Protein AF-A0A8T3WAI0-F1 (afdb_monomer_lite)

Sequence (116 aa):
MENISNSPNTEDYMLEKKFEIMLDMNNKKIANEISKLSSMISKLNDEIASIKKELGKGIAAKAPVAEEPLEYGAREIPSNSVRPKPNDDLKPRYGDYSPEDVPIGKIFYFGNKKPR

Radius of gyration: 35.14 Å; chains: 1; bounding box: 63×49×101 Å

Secondary structure (DSSP, 8-state):
---------HHHHHHHHHHHHHHHHHHHHHHHHHHHHHHHHHHHHHHHHHHHHHHHHHHTT-PPPP---------PPPP----PPP----S---S---GGGS-GGGGGGS------

Structure (mmCIF, N/CA/C/O backbone):
data_AF-A0A8T3WAI0-F1
#
_entry.id   AF-A0A8T3WAI0-F1
#
loop_
_atom_site.group_PDB
_atom_site.id
_atom_site.type_symbol
_atom_site.label_atom_id
_atom_site.label_alt_id
_atom_site.label_comp_id
_atom_site.label_asym_id
_atom_site.label_entity_id
_atom_site.label_seq_id
_atom_site.pdbx_PDB_ins_code
_atom_site.Cartn_x
_atom_site.Cartn_y
_atom_site.Cartn_z
_atom_site.occupancy
_atom_site.B_iso_or_equiv
_atom_site.auth_seq_id
_atom_site.auth_comp_id
_atom_site.auth_asym_id
_atom_site.auth_atom_id
_atom_site.pdbx_PDB_model_num
ATOM 1 N N . MET A 1 1 ? 26.855 6.299 -53.068 1.00 46.31 1 MET A N 1
ATOM 2 C CA . MET A 1 1 ? 25.787 5.902 -52.130 1.00 46.31 1 MET A CA 1
ATOM 3 C C . MET A 1 1 ? 26.443 5.027 -51.082 1.00 46.31 1 MET A C 1
ATOM 5 O O . MET A 1 1 ? 26.708 3.866 -51.358 1.00 46.31 1 MET A O 1
ATOM 9 N N . GLU A 1 2 ? 26.837 5.612 -49.954 1.00 48.88 2 GLU A N 1
ATOM 10 C CA . GLU A 1 2 ? 27.428 4.863 -48.843 1.00 48.88 2 GLU A CA 1
ATOM 11 C C . GLU A 1 2 ? 26.296 4.274 -48.000 1.00 48.88 2 GLU A C 1
ATOM 13 O O . GLU A 1 2 ? 25.450 5.000 -47.481 1.00 48.88 2 GLU A O 1
ATOM 18 N N . ASN A 1 3 ? 26.251 2.945 -47.919 1.00 53.75 3 ASN A N 1
ATOM 19 C CA . ASN A 1 3 ? 25.367 2.230 -47.010 1.00 53.75 3 ASN A CA 1
ATOM 20 C C . ASN A 1 3 ? 25.963 2.317 -45.604 1.00 53.75 3 ASN A C 1
ATOM 22 O O . ASN A 1 3 ? 26.911 1.602 -45.283 1.00 53.75 3 ASN A O 1
ATOM 26 N N . ILE A 1 4 ? 25.404 3.193 -44.771 1.00 53.97 4 ILE A N 1
ATOM 27 C CA . ILE A 1 4 ? 25.693 3.229 -43.339 1.00 53.97 4 ILE A CA 1
ATOM 28 C C . ILE A 1 4 ? 25.032 1.993 -42.725 1.00 53.97 4 ILE A C 1
ATOM 30 O O . ILE A 1 4 ? 23.810 1.932 -42.574 1.00 53.97 4 ILE A O 1
ATOM 34 N N . SER A 1 5 ? 25.834 0.982 -42.398 1.00 56.59 5 SER A N 1
ATOM 35 C CA . SER A 1 5 ? 25.387 -0.144 -41.587 1.00 56.59 5 SER A CA 1
ATOM 36 C C . SER A 1 5 ? 25.141 0.349 -40.159 1.00 56.59 5 SER A C 1
ATOM 38 O O . SER A 1 5 ? 26.048 0.350 -39.327 1.00 56.59 5 SER A O 1
ATOM 40 N N . ASN A 1 6 ? 23.912 0.774 -39.868 1.00 60.91 6 ASN A N 1
ATOM 41 C CA . ASN A 1 6 ? 23.429 0.958 -38.501 1.00 60.91 6 ASN A CA 1
ATOM 42 C C . ASN A 1 6 ? 23.267 -0.421 -37.852 1.00 60.91 6 ASN A C 1
ATOM 44 O O . ASN A 1 6 ? 22.162 -0.946 -37.732 1.00 60.91 6 ASN A O 1
ATOM 48 N N . SER A 1 7 ? 24.384 -1.041 -37.477 1.00 63.09 7 SER A N 1
ATOM 49 C CA . SER A 1 7 ? 24.345 -2.144 -36.528 1.00 63.09 7 SER A CA 1
ATOM 50 C C . SER A 1 7 ? 24.124 -1.524 -35.146 1.00 63.09 7 SER A C 1
ATOM 52 O O . SER A 1 7 ? 24.899 -0.639 -34.777 1.00 63.09 7 SER A O 1
ATOM 54 N N . PRO A 1 8 ? 23.082 -1.914 -34.390 1.00 65.25 8 PRO A N 1
ATOM 55 C CA . PRO A 1 8 ? 22.884 -1.394 -33.046 1.00 65.25 8 PRO A CA 1
ATOM 56 C C . PRO A 1 8 ? 24.120 -1.732 -32.216 1.00 65.25 8 PRO A C 1
ATOM 58 O O . PRO A 1 8 ? 24.576 -2.878 -32.196 1.00 65.25 8 PRO A O 1
ATOM 61 N N . ASN A 1 9 ? 24.695 -0.712 -31.591 1.00 78.75 9 ASN A N 1
ATOM 62 C CA . ASN A 1 9 ? 25.876 -0.849 -30.759 1.00 78.75 9 ASN A CA 1
ATOM 63 C C . ASN A 1 9 ? 25.519 -1.774 -29.581 1.00 78.75 9 ASN A C 1
ATOM 65 O O . ASN A 1 9 ? 24.632 -1.466 -28.785 1.00 78.75 9 ASN A O 1
ATOM 69 N N . THR A 1 10 ? 26.145 -2.951 -29.505 1.00 79.69 10 THR A N 1
ATOM 70 C CA . THR A 1 10 ? 25.7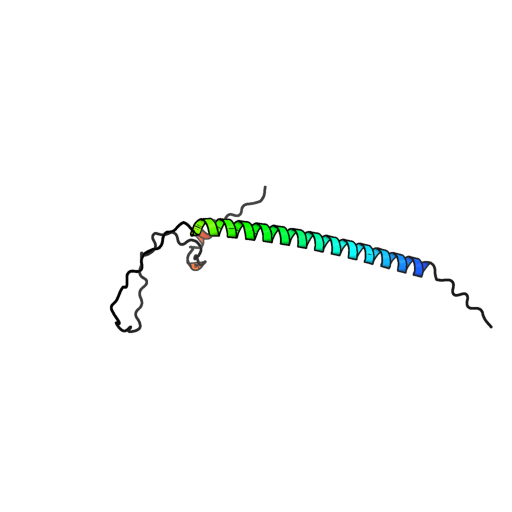98 -4.009 -28.536 1.00 79.69 10 THR A CA 1
ATOM 71 C C . THR A 1 10 ? 25.860 -3.516 -27.087 1.00 79.69 10 THR A C 1
ATOM 73 O O . THR A 1 10 ? 25.103 -3.980 -26.233 1.00 79.69 10 THR A O 1
ATOM 76 N N . GLU A 1 11 ? 26.742 -2.556 -26.806 1.00 83.44 11 GLU A N 1
ATOM 77 C CA . GLU A 1 11 ? 26.873 -1.923 -25.493 1.00 83.44 11 GLU A CA 1
ATOM 78 C C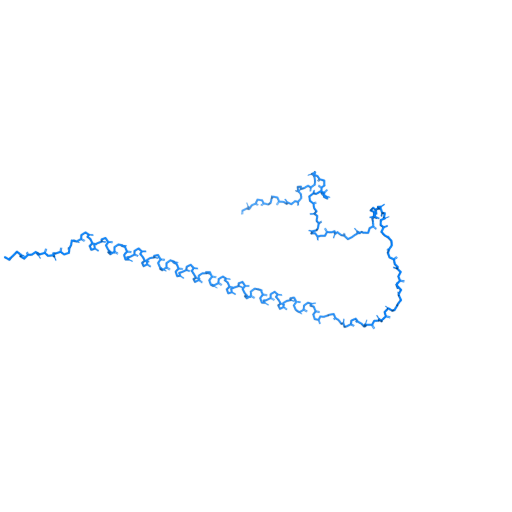 . GLU A 1 11 ? 25.642 -1.087 -25.120 1.00 83.44 11 GLU A C 1
ATOM 80 O O . GLU A 1 11 ? 25.156 -1.202 -23.992 1.00 83.44 11 GLU A O 1
ATOM 85 N N . ASP A 1 12 ? 25.087 -0.333 -26.072 1.00 88.81 12 ASP A N 1
ATOM 86 C CA . ASP A 1 12 ? 23.895 0.495 -25.860 1.00 88.81 12 ASP A CA 1
ATOM 87 C C . ASP A 1 12 ? 22.665 -0.379 -25.586 1.00 88.81 12 ASP A C 1
ATOM 89 O O . ASP A 1 12 ? 21.908 -0.113 -24.653 1.00 88.81 12 ASP A O 1
ATOM 93 N N . TYR A 1 13 ? 22.526 -1.497 -26.307 1.00 91.19 13 TYR A N 1
ATOM 94 C CA . TYR A 1 13 ? 21.462 -2.478 -26.059 1.00 91.19 13 TYR A CA 1
ATOM 95 C C . TYR A 1 13 ? 21.555 -3.102 -24.657 1.00 91.19 13 TYR A C 1
ATOM 97 O O . TYR A 1 13 ? 20.557 -3.248 -23.949 1.00 91.19 13 TYR A O 1
ATOM 105 N N . MET A 1 14 ? 22.764 -3.471 -24.223 1.00 92.19 14 MET A N 1
ATOM 106 C CA . MET A 1 14 ? 22.978 -4.048 -22.893 1.00 92.19 14 MET A CA 1
ATOM 107 C C . MET A 1 14 ? 22.737 -3.026 -21.780 1.00 92.19 14 MET A C 1
ATOM 109 O O . MET A 1 14 ? 22.251 -3.388 -20.705 1.00 92.19 14 MET A O 1
ATOM 113 N N . LEU A 1 15 ? 23.073 -1.758 -22.017 1.00 95.00 15 LEU A N 1
ATOM 114 C CA . LEU A 1 15 ? 22.799 -0.671 -21.088 1.00 95.00 15 LEU A CA 1
ATOM 115 C C . LEU A 1 15 ? 21.293 -0.419 -20.962 1.00 95.00 15 LEU A C 1
ATOM 117 O O . LEU A 1 15 ? 20.778 -0.384 -19.844 1.00 95.00 15 LEU A O 1
ATOM 121 N N . GLU A 1 16 ? 20.584 -0.332 -22.086 1.00 95.19 16 GLU A N 1
ATOM 122 C CA . GLU A 1 16 ? 19.127 -0.194 -22.128 1.00 95.19 16 GLU A CA 1
ATOM 123 C C . GLU A 1 16 ? 18.442 -1.339 -21.371 1.00 95.19 16 GLU A C 1
ATOM 125 O O . GLU A 1 16 ? 17.618 -1.098 -20.487 1.00 95.19 16 GLU A O 1
ATOM 130 N N . LYS A 1 17 ? 18.872 -2.587 -21.603 1.00 96.06 17 LYS A N 1
ATOM 131 C CA . LYS A 1 17 ? 18.344 -3.749 -20.877 1.00 96.06 17 LYS A CA 1
ATOM 132 C C . LYS A 1 17 ? 18.595 -3.705 -19.375 1.00 96.06 17 LYS A C 1
ATOM 134 O O . LYS A 1 17 ? 17.728 -4.108 -18.600 1.00 96.06 17 LYS A O 1
ATOM 139 N N . LYS A 1 18 ? 19.747 -3.202 -18.929 1.00 95.56 18 LYS A N 1
ATOM 140 C CA . LYS A 1 18 ? 20.015 -3.017 -17.493 1.00 95.56 18 LYS A CA 1
ATOM 141 C C . LYS A 1 18 ? 19.095 -1.966 -16.877 1.00 95.56 18 LYS A C 1
ATOM 143 O O . LYS A 1 18 ? 18.614 -2.179 -15.764 1.00 95.56 18 LYS A O 1
ATOM 148 N N . PHE A 1 19 ? 18.841 -0.863 -17.582 1.00 97.69 19 PHE A N 1
ATOM 149 C CA . PHE A 1 19 ? 17.902 0.162 -17.125 1.00 97.69 19 PHE A CA 1
ATOM 150 C C . PHE A 1 19 ? 16.476 -0.375 -17.033 1.00 97.69 19 PHE A C 1
ATOM 152 O O . PHE A 1 19 ? 15.826 -0.174 -16.010 1.00 97.69 19 PHE A O 1
ATOM 159 N N . GLU A 1 20 ? 16.022 -1.112 -18.046 1.00 97.19 20 GLU A N 1
ATOM 160 C CA . GLU A 1 20 ? 14.703 -1.750 -18.057 1.00 97.19 20 GLU A CA 1
ATOM 161 C C . GLU A 1 20 ? 14.528 -2.682 -16.845 1.00 97.19 20 GLU A C 1
ATOM 163 O O . GLU A 1 20 ? 13.582 -2.534 -16.073 1.00 97.19 20 GLU A O 1
ATOM 168 N N . ILE A 1 21 ? 15.506 -3.560 -16.588 1.00 97.50 21 ILE A N 1
ATOM 169 C CA . ILE A 1 21 ? 15.485 -4.463 -15.426 1.00 97.50 21 ILE A CA 1
ATOM 170 C C . ILE A 1 21 ? 15.470 -3.679 -14.108 1.00 97.50 21 ILE A C 1
ATOM 172 O O . ILE A 1 21 ? 14.736 -4.035 -13.184 1.00 97.50 21 ILE A O 1
ATOM 176 N N . MET A 1 22 ? 16.272 -2.618 -13.992 1.00 97.75 22 MET A N 1
ATOM 177 C CA . MET A 1 22 ? 16.324 -1.806 -12.776 1.00 97.75 22 MET A CA 1
ATOM 178 C C . MET A 1 22 ? 14.983 -1.112 -12.503 1.00 97.75 22 MET A C 1
ATOM 180 O O . MET A 1 22 ? 14.525 -1.105 -11.358 1.00 97.75 22 MET A O 1
ATOM 184 N N . LEU A 1 23 ? 14.338 -0.572 -13.541 1.00 98.06 23 LEU A N 1
ATOM 185 C CA . LEU A 1 23 ? 13.010 0.034 -13.442 1.00 98.06 23 LEU A CA 1
ATOM 186 C C . LEU A 1 23 ? 11.960 -1.002 -13.033 1.00 98.06 23 LEU A C 1
ATOM 188 O O . LEU A 1 23 ? 11.201 -0.758 -12.096 1.00 98.06 23 LEU A O 1
ATOM 192 N N . ASP A 1 24 ? 11.972 -2.185 -13.645 1.00 98.12 24 ASP A N 1
ATOM 193 C CA 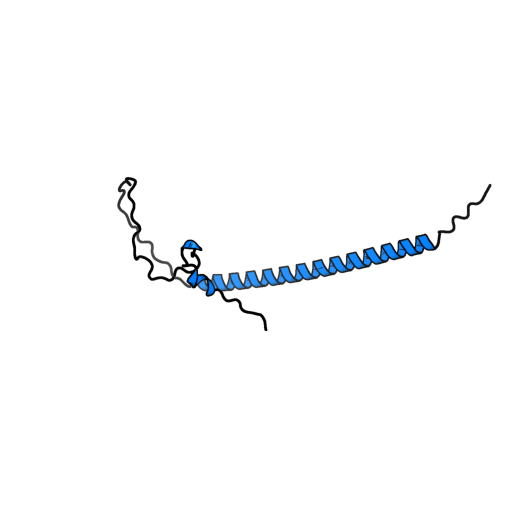. ASP A 1 24 ? 11.065 -3.280 -13.296 1.00 98.12 24 ASP A CA 1
ATOM 194 C C . ASP A 1 24 ? 11.231 -3.738 -11.845 1.00 98.12 24 ASP A C 1
ATOM 196 O O . ASP A 1 24 ? 10.248 -3.956 -11.128 1.00 98.12 24 ASP A O 1
ATOM 200 N N . MET A 1 25 ? 12.474 -3.877 -11.382 1.00 97.94 25 MET A N 1
ATOM 201 C CA . MET A 1 25 ? 12.769 -4.228 -9.994 1.00 97.94 25 MET A CA 1
ATOM 202 C C . MET A 1 25 ? 12.270 -3.154 -9.026 1.00 97.94 25 MET A C 1
ATOM 204 O O . MET A 1 25 ? 11.688 -3.486 -7.990 1.00 97.94 25 MET A O 1
ATOM 208 N N . ASN A 1 26 ? 12.468 -1.879 -9.363 1.00 98.12 26 ASN A N 1
ATOM 209 C CA . ASN A 1 26 ? 12.020 -0.767 -8.534 1.00 98.12 26 ASN A CA 1
ATOM 210 C C . ASN A 1 26 ? 10.486 -0.705 -8.471 1.00 98.12 26 ASN A C 1
ATOM 212 O O . ASN A 1 26 ? 9.914 -0.669 -7.384 1.00 98.12 26 ASN A O 1
ATOM 216 N N . ASN A 1 27 ? 9.809 -0.834 -9.614 1.00 98.25 27 ASN A N 1
ATOM 217 C CA . ASN A 1 27 ? 8.349 -0.877 -9.694 1.00 98.25 27 ASN A CA 1
ATOM 218 C C . ASN A 1 27 ? 7.764 -2.033 -8.870 1.00 98.25 27 ASN A C 1
ATOM 220 O O . ASN A 1 27 ? 6.821 -1.835 -8.104 1.00 98.25 27 ASN A O 1
ATOM 224 N N . LYS A 1 28 ? 8.360 -3.231 -8.952 1.00 98.19 28 LYS A N 1
ATOM 225 C CA . LYS A 1 28 ? 7.961 -4.380 -8.120 1.00 98.19 28 LYS A CA 1
ATOM 226 C C . LYS A 1 28 ? 8.155 -4.105 -6.631 1.00 98.19 28 LYS A C 1
ATOM 228 O O . LYS A 1 28 ? 7.294 -4.455 -5.824 1.00 98.19 28 LYS A O 1
ATOM 233 N N . LYS A 1 29 ? 9.269 -3.478 -6.246 1.00 98.31 29 LYS A N 1
ATOM 234 C CA . LYS A 1 29 ? 9.537 -3.120 -4.848 1.00 98.31 29 LYS A CA 1
ATOM 235 C C . LYS A 1 29 ? 8.506 -2.118 -4.324 1.00 98.31 29 LYS A C 1
ATOM 237 O O . LYS A 1 29 ? 7.930 -2.358 -3.266 1.00 98.31 29 LYS A O 1
ATOM 242 N N . ILE A 1 30 ? 8.222 -1.068 -5.092 1.00 98.25 30 ILE A N 1
ATOM 243 C CA . ILE A 1 30 ? 7.216 -0.054 -4.756 1.00 98.25 30 ILE A CA 1
ATOM 244 C C . ILE A 1 30 ? 5.831 -0.699 -4.615 1.00 98.25 30 ILE A C 1
ATOM 246 O O . ILE A 1 30 ? 5.160 -0.491 -3.606 1.00 98.25 30 ILE A O 1
ATOM 250 N N . ALA A 1 31 ? 5.419 -1.548 -5.561 1.00 98.19 31 ALA A N 1
ATOM 251 C CA . ALA A 1 31 ? 4.136 -2.251 -5.493 1.00 98.19 31 ALA A CA 1
ATOM 252 C C . ALA A 1 31 ? 4.009 -3.125 -4.229 1.00 98.19 31 ALA A C 1
ATOM 254 O O . ALA A 1 31 ? 2.958 -3.152 -3.579 1.00 98.19 31 ALA A O 1
ATOM 255 N N . ASN A 1 32 ? 5.094 -3.797 -3.836 1.00 98.38 32 ASN A N 1
ATOM 256 C CA . ASN A 1 32 ? 5.137 -4.590 -2.609 1.00 98.38 32 ASN A CA 1
ATOM 257 C C . ASN A 1 32 ? 5.030 -3.721 -1.347 1.00 98.38 32 ASN A C 1
ATOM 259 O O . ASN A 1 32 ? 4.339 -4.100 -0.401 1.00 98.38 32 ASN A O 1
ATOM 263 N N . GLU A 1 33 ? 5.701 -2.570 -1.306 1.00 98.25 33 GLU A N 1
ATOM 264 C CA . GLU A 1 33 ? 5.617 -1.631 -0.181 1.00 98.25 33 GLU A CA 1
ATOM 265 C C . GLU A 1 33 ? 4.214 -1.027 -0.052 1.00 98.25 33 GLU A C 1
ATOM 267 O O . GLU A 1 33 ? 3.653 -1.030 1.044 1.00 98.25 33 GLU A O 1
ATOM 272 N N . ILE A 1 34 ? 3.594 -0.630 -1.169 1.00 98.38 34 ILE A N 1
ATOM 273 C CA . ILE A 1 34 ? 2.199 -0.164 -1.208 1.00 98.38 34 ILE A CA 1
ATOM 274 C C . ILE A 1 34 ? 1.252 -1.248 -0.681 1.00 98.38 34 ILE A C 1
ATOM 276 O O . ILE A 1 34 ? 0.389 -0.969 0.151 1.00 98.38 34 ILE A O 1
ATOM 280 N N . SER A 1 35 ? 1.442 -2.502 -1.098 1.00 98.31 35 SER A N 1
ATOM 281 C CA . SER A 1 35 ? 0.612 -3.626 -0.642 1.00 98.31 35 SER A CA 1
ATOM 282 C C . SER A 1 35 ? 0.741 -3.871 0.867 1.00 98.31 35 SER A C 1
ATOM 284 O O . SER A 1 35 ? -0.255 -4.111 1.558 1.00 98.31 35 SER A O 1
ATOM 286 N N . LYS A 1 36 ? 1.960 -3.762 1.413 1.00 98.38 36 LYS A N 1
ATOM 287 C CA . LYS A 1 36 ? 2.211 -3.860 2.861 1.00 98.38 36 LYS A CA 1
ATOM 288 C C . LYS A 1 36 ? 1.551 -2.717 3.628 1.00 98.38 36 LYS A C 1
ATOM 290 O O . LYS A 1 36 ? 0.898 -2.976 4.637 1.00 98.38 36 LYS A O 1
ATOM 295 N N . LEU A 1 37 ? 1.691 -1.479 3.150 1.00 98.19 37 LEU A N 1
ATOM 296 C CA . LEU A 1 37 ? 1.054 -0.302 3.747 1.00 98.19 37 LEU A CA 1
ATOM 297 C C . LEU A 1 37 ? -0.469 -0.443 3.753 1.00 98.19 37 LEU A C 1
ATOM 299 O O . LEU A 1 37 ? -1.087 -0.281 4.802 1.00 98.19 37 LEU A O 1
ATOM 303 N N . SER A 1 38 ? -1.064 -0.836 2.625 1.00 98.06 38 SER A N 1
ATOM 304 C CA . SER A 1 38 ? -2.507 -1.079 2.529 1.00 98.06 38 SER A CA 1
ATOM 305 C C . SER A 1 38 ? -2.969 -2.135 3.533 1.00 98.06 38 SER A C 1
ATOM 307 O O . SER A 1 38 ? -3.972 -1.939 4.211 1.00 98.06 38 SER A O 1
ATOM 309 N N . SER A 1 39 ? -2.214 -3.227 3.680 1.00 98.12 39 SER A N 1
ATOM 310 C CA . SER A 1 39 ? -2.531 -4.289 4.643 1.00 98.12 39 SER A CA 1
ATOM 311 C C . SER A 1 39 ? -2.477 -3.796 6.093 1.00 98.12 39 SER A C 1
ATOM 313 O O . SER A 1 39 ? -3.303 -4.190 6.913 1.00 98.12 39 SER A O 1
ATOM 315 N N . MET A 1 40 ? -1.510 -2.934 6.425 1.00 98.06 40 MET A N 1
ATOM 316 C CA . MET A 1 40 ? -1.416 -2.324 7.756 1.00 98.06 40 MET A CA 1
ATOM 317 C C . MET A 1 40 ? -2.571 -1.354 8.017 1.00 98.06 40 MET A C 1
ATOM 319 O O . MET A 1 40 ? -3.158 -1.401 9.092 1.00 98.06 40 MET A O 1
ATOM 323 N N . ILE A 1 41 ? -2.946 -0.533 7.031 1.00 97.81 41 ILE A N 1
ATOM 324 C CA . ILE A 1 41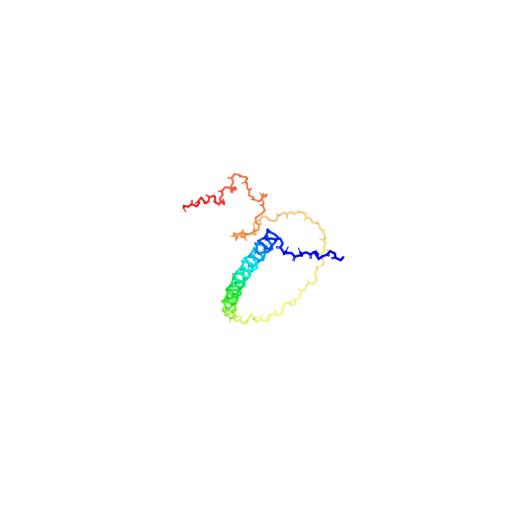 ? -4.091 0.383 7.134 1.00 97.81 41 ILE A CA 1
ATOM 325 C C . ILE A 1 41 ? -5.389 -0.394 7.378 1.00 97.81 41 ILE A C 1
ATOM 327 O O . ILE A 1 41 ? -6.165 -0.015 8.252 1.00 97.81 41 ILE A O 1
ATOM 331 N N . SER A 1 42 ? -5.617 -1.499 6.660 1.00 97.94 42 SER A N 1
ATOM 332 C CA . SER A 1 42 ? -6.787 -2.357 6.886 1.00 97.94 42 SER A CA 1
ATOM 333 C C . SER A 1 42 ? -6.835 -2.895 8.316 1.00 97.94 42 SER A C 1
ATOM 335 O O . SER A 1 42 ? -7.854 -2.740 8.979 1.00 97.94 42 SER A O 1
ATOM 337 N N . LYS A 1 43 ? -5.719 -3.429 8.832 1.00 97.94 43 LYS A N 1
ATOM 338 C CA . LYS A 1 43 ? -5.648 -3.923 10.218 1.00 97.94 43 LYS A CA 1
ATOM 339 C C . LYS A 1 43 ? -5.932 -2.829 11.245 1.00 97.94 43 LYS A C 1
ATOM 341 O O . LYS A 1 43 ? -6.712 -3.046 12.162 1.00 97.94 43 LYS A O 1
ATOM 346 N N . LEU A 1 44 ? -5.343 -1.646 11.069 1.00 97.50 44 LEU A N 1
ATOM 347 C CA . LEU A 1 44 ? -5.588 -0.508 11.957 1.00 97.50 44 LEU A CA 1
ATOM 348 C C . LEU A 1 44 ? -7.058 -0.075 11.926 1.00 97.50 44 LEU A C 1
ATOM 350 O O . LEU A 1 44 ? -7.631 0.231 12.968 1.00 97.50 44 LEU A O 1
ATOM 354 N N . ASN A 1 45 ? -7.692 -0.077 10.752 1.00 97.62 45 ASN A N 1
ATOM 355 C CA . ASN A 1 45 ? -9.119 0.220 10.636 1.00 97.62 45 ASN A CA 1
ATOM 356 C C . ASN A 1 45 ? -9.985 -0.821 11.357 1.00 97.62 45 ASN A C 1
ATOM 358 O O . ASN A 1 45 ? -10.938 -0.438 12.041 1.00 97.62 45 ASN A O 1
ATOM 362 N N . ASP A 1 46 ? -9.641 -2.105 11.253 1.00 97.44 46 ASP A N 1
ATOM 363 C CA . ASP A 1 46 ? -10.335 -3.185 11.961 1.00 97.44 46 ASP A CA 1
ATOM 364 C C . ASP A 1 46 ? -10.182 -3.040 13.486 1.00 97.44 46 ASP A C 1
ATOM 366 O O . ASP A 1 46 ? -11.163 -3.142 14.228 1.00 97.44 46 ASP A O 1
ATOM 370 N N . GLU A 1 47 ? -8.975 -2.722 13.964 1.00 96.88 47 GLU A N 1
ATOM 371 C CA . GLU A 1 47 ? -8.698 -2.447 15.380 1.00 96.88 47 GLU A CA 1
ATOM 372 C C . GLU A 1 47 ? -9.499 -1.238 15.885 1.00 96.88 47 GLU A C 1
ATOM 374 O O . GLU A 1 47 ? -10.170 -1.324 16.916 1.00 96.88 47 GLU A O 1
ATOM 379 N N . ILE A 1 48 ? -9.520 -0.133 15.130 1.00 96.00 48 ILE A N 1
ATOM 380 C CA . ILE A 1 48 ? -10.319 1.060 15.451 1.00 96.00 48 ILE A CA 1
ATOM 381 C C . ILE A 1 48 ? -11.810 0.712 15.522 1.00 96.00 48 ILE A C 1
ATOM 383 O O . ILE A 1 48 ? -12.508 1.164 16.435 1.00 96.00 48 ILE A O 1
ATOM 387 N N . ALA A 1 49 ? -12.322 -0.078 14.575 1.00 95.38 49 ALA A N 1
ATOM 388 C CA . ALA A 1 49 ? -13.716 -0.510 14.572 1.00 95.38 49 ALA A CA 1
ATOM 389 C C . ALA A 1 49 ? -14.043 -1.378 15.799 1.00 95.38 49 ALA A C 1
ATOM 391 O O . ALA A 1 49 ? -15.090 -1.188 16.426 1.00 95.38 49 ALA A O 1
ATOM 392 N N . SER A 1 50 ? -13.134 -2.281 16.183 1.00 94.19 50 SER A N 1
ATOM 393 C CA . SER A 1 50 ? -13.271 -3.106 17.386 1.00 94.19 50 SER A CA 1
ATOM 394 C C . SER A 1 50 ? -13.313 -2.255 18.656 1.00 94.19 50 SER A C 1
ATOM 396 O O . SER A 1 50 ? -14.249 -2.378 19.447 1.00 94.19 50 SER A O 1
ATOM 398 N N . ILE A 1 51 ? -12.374 -1.316 18.811 1.00 94.12 51 ILE A N 1
ATOM 399 C CA . ILE A 1 51 ? -12.314 -0.407 19.966 1.00 94.12 51 ILE A CA 1
ATOM 400 C C . ILE A 1 51 ? -13.591 0.435 20.065 1.00 94.12 51 ILE A C 1
ATOM 402 O O . ILE A 1 51 ? -14.188 0.546 21.136 1.00 94.12 51 ILE A O 1
ATOM 406 N N . LYS A 1 52 ? -14.073 0.994 18.945 1.00 93.00 52 LYS A N 1
ATOM 407 C CA . LYS A 1 52 ? -15.338 1.750 18.916 1.00 93.00 52 LYS A CA 1
ATOM 408 C C . LYS A 1 52 ? -16.526 0.897 19.362 1.00 93.00 52 LYS A C 1
ATOM 410 O O . LYS A 1 52 ? -17.398 1.387 20.078 1.00 93.00 52 LYS A O 1
ATOM 415 N N . LYS A 1 53 ? -16.562 -0.378 18.964 1.00 92.88 53 LYS A N 1
ATOM 416 C CA . LYS A 1 53 ? -17.609 -1.325 19.368 1.00 92.88 53 LYS A CA 1
ATOM 417 C C . LYS A 1 53 ? -17.546 -1.644 20.862 1.00 92.88 53 LYS A C 1
ATOM 419 O O . LYS A 1 53 ? -18.594 -1.744 21.495 1.00 92.88 53 LYS A O 1
ATOM 424 N N . GLU A 1 54 ? -16.354 -1.805 21.428 1.00 89.88 54 GLU A N 1
ATOM 425 C CA . GLU A 1 54 ? -16.172 -2.011 22.871 1.00 89.88 54 GLU A CA 1
ATOM 426 C C . GLU A 1 54 ? -16.588 -0.776 23.678 1.00 89.88 54 GLU A C 1
ATOM 428 O O . GLU A 1 54 ? -17.354 -0.901 24.635 1.00 89.88 54 GLU A O 1
ATOM 433 N N . LEU A 1 55 ? -16.195 0.423 23.237 1.00 82.31 55 LEU A N 1
ATOM 434 C CA . LEU A 1 55 ? -16.594 1.678 23.876 1.00 82.31 55 LEU A CA 1
ATOM 435 C C . LEU A 1 55 ? -18.115 1.896 23.823 1.00 82.31 55 LEU A C 1
ATOM 437 O O . LEU A 1 55 ? -18.728 2.254 24.827 1.00 82.31 55 LEU A O 1
ATOM 441 N N . GLY A 1 56 ? -18.745 1.620 22.676 1.00 77.69 56 GLY A N 1
ATOM 442 C CA . GLY A 1 56 ? -20.198 1.728 22.516 1.00 77.69 56 GLY A CA 1
ATOM 443 C C . GLY A 1 56 ? -20.983 0.788 23.440 1.00 77.69 56 GLY A C 1
ATOM 444 O O . GLY A 1 56 ? -22.050 1.152 23.930 1.00 77.69 56 GLY A O 1
ATOM 445 N N . LYS A 1 57 ? -20.434 -0.393 23.750 1.00 69.44 57 LYS A N 1
ATOM 446 C CA . LYS A 1 57 ? -21.031 -1.331 24.715 1.00 69.44 57 LYS A CA 1
ATOM 447 C C . LYS A 1 57 ? -20.883 -0.873 26.169 1.00 69.44 57 LYS A C 1
ATOM 449 O O . LYS A 1 57 ? -21.734 -1.211 26.984 1.00 69.44 57 LYS A O 1
ATOM 454 N N . GLY A 1 58 ? -19.843 -0.102 26.494 1.00 58.47 58 GLY A N 1
ATOM 455 C CA . GLY A 1 58 ? -19.619 0.434 27.842 1.00 58.47 58 GLY A CA 1
ATOM 456 C C . GLY A 1 58 ? -20.523 1.618 28.214 1.00 58.47 58 GLY A C 1
ATOM 457 O O . GLY A 1 58 ? -20.811 1.816 29.391 1.00 58.47 58 GLY A O 1
ATOM 458 N N . ILE A 1 59 ? -21.000 2.391 27.231 1.00 57.22 59 ILE A N 1
ATOM 459 C CA . ILE A 1 59 ? -21.795 3.614 27.467 1.00 57.22 59 ILE A CA 1
ATOM 460 C C . ILE A 1 59 ? -23.311 3.336 27.460 1.00 57.22 59 ILE A C 1
ATOM 462 O O . ILE A 1 59 ? -24.065 4.024 28.144 1.00 57.22 59 ILE A O 1
ATOM 466 N N . ALA A 1 60 ? -23.774 2.287 26.772 1.00 55.22 60 ALA A N 1
ATOM 467 C CA . ALA A 1 60 ? -25.201 1.959 26.661 1.00 55.22 60 ALA A CA 1
ATOM 468 C C . ALA A 1 60 ? -25.852 1.395 27.949 1.00 55.22 60 ALA A C 1
ATOM 470 O O . ALA A 1 60 ? -27.036 1.069 27.939 1.00 55.22 60 ALA A O 1
ATOM 471 N N . ALA A 1 61 ? -25.108 1.277 29.056 1.00 53.66 61 ALA A N 1
ATOM 472 C CA . ALA A 1 61 ? -25.584 0.712 30.324 1.00 53.66 61 ALA A CA 1
ATOM 473 C C . ALA A 1 61 ? -25.852 1.752 31.434 1.00 53.66 61 ALA A C 1
ATOM 475 O O . ALA A 1 61 ? -25.987 1.374 32.598 1.00 53.66 61 ALA A O 1
ATOM 476 N N . LYS A 1 62 ? -25.944 3.054 31.121 1.00 49.72 62 LYS A N 1
ATOM 477 C CA . LYS A 1 62 ? -26.401 4.067 32.089 1.00 49.72 62 LYS A CA 1
ATOM 478 C C . LYS A 1 62 ? -27.799 4.577 31.731 1.00 49.72 62 LYS A C 1
ATOM 480 O O . LYS A 1 62 ? -27.992 5.247 30.726 1.00 49.72 62 LYS A O 1
ATOM 485 N N . ALA A 1 63 ? -28.748 4.196 32.585 1.00 45.38 63 ALA A N 1
ATOM 486 C CA . ALA A 1 63 ? -30.151 4.598 32.618 1.00 45.38 63 ALA A CA 1
ATOM 487 C C . ALA A 1 63 ? -30.351 6.132 32.557 1.00 45.38 63 ALA A C 1
ATOM 489 O O . ALA A 1 63 ? -29.445 6.874 32.949 1.00 45.38 63 ALA A O 1
ATOM 490 N N . PRO A 1 64 ? -31.527 6.613 32.100 1.00 49.06 64 PRO A N 1
ATOM 491 C CA . PRO A 1 64 ? -31.805 8.039 31.967 1.00 49.06 64 PRO A CA 1
ATOM 492 C C . PRO A 1 64 ? -31.850 8.697 33.350 1.00 49.06 64 PRO A C 1
ATOM 494 O O . PRO A 1 64 ? -32.642 8.312 34.210 1.00 49.06 64 PRO A O 1
ATOM 497 N N . VAL A 1 65 ? -30.984 9.686 33.570 1.00 51.59 65 VAL A N 1
ATOM 498 C CA . VAL A 1 65 ? -31.096 10.592 34.716 1.00 51.59 65 VAL A CA 1
ATOM 499 C C . VAL A 1 65 ? -32.223 11.564 34.385 1.00 51.59 65 VAL A C 1
ATOM 501 O O . VAL A 1 65 ? -32.151 12.271 33.383 1.00 51.59 65 VAL A O 1
ATOM 504 N N . ALA A 1 66 ? -33.280 11.514 35.191 1.00 49.25 66 ALA A N 1
ATOM 505 C CA . ALA A 1 66 ? -34.445 12.379 35.105 1.00 49.25 66 ALA A CA 1
ATOM 506 C C . ALA A 1 66 ? -34.043 13.863 35.117 1.00 49.25 66 ALA A C 1
ATOM 508 O O . ALA A 1 66 ? -33.184 14.278 35.896 1.00 49.25 66 ALA A O 1
ATOM 509 N N . GLU A 1 67 ? -34.677 14.646 34.247 1.00 55.00 67 GLU A N 1
ATOM 510 C CA . GLU A 1 67 ? -34.605 16.104 34.249 1.00 55.00 67 GLU A CA 1
ATOM 511 C C . GLU A 1 67 ? -35.328 16.641 35.494 1.00 55.00 67 GLU A C 1
ATOM 513 O O . GLU A 1 67 ? -36.544 16.505 35.616 1.00 55.00 67 GLU A O 1
ATOM 518 N N . GLU A 1 68 ? -34.592 17.266 36.415 1.00 53.81 68 GLU A N 1
ATOM 519 C CA . GLU A 1 68 ? -35.172 18.205 37.380 1.00 53.81 68 GLU A CA 1
ATOM 520 C C . GLU A 1 68 ? -34.882 19.642 36.915 1.00 53.81 68 GLU A C 1
ATOM 522 O O . GLU A 1 68 ? -33.724 19.968 36.628 1.00 53.81 68 GLU A O 1
ATOM 527 N N . PRO A 1 69 ? -35.893 20.526 36.830 1.00 53.16 69 PRO A N 1
ATOM 528 C CA . PRO A 1 69 ? -35.685 21.917 36.462 1.00 53.16 69 PRO A CA 1
ATOM 529 C C . PRO A 1 69 ? -35.254 22.717 37.698 1.00 53.16 69 PRO A C 1
ATOM 531 O O . PRO A 1 69 ? -36.035 22.908 38.629 1.00 53.16 69 PRO A O 1
ATOM 534 N N . LEU A 1 70 ? -34.017 23.219 37.708 1.00 47.25 70 LEU A N 1
ATOM 535 C CA . LEU A 1 70 ? -33.583 24.209 38.697 1.00 47.25 70 LEU A CA 1
ATOM 536 C C . LEU A 1 70 ? -33.759 25.621 38.134 1.00 47.25 70 LEU A C 1
ATOM 538 O O . LEU A 1 70 ? -32.940 26.129 37.369 1.00 47.25 70 LEU A O 1
ATOM 542 N N . GLU A 1 71 ? -34.866 26.237 38.536 1.00 42.97 71 GLU A N 1
ATOM 543 C CA . GLU A 1 71 ? -35.096 27.676 38.481 1.00 42.97 71 GLU A CA 1
ATOM 544 C C . GLU A 1 71 ? -34.291 28.394 39.588 1.00 42.97 71 GLU A C 1
ATOM 546 O O . GLU A 1 71 ? -33.963 27.807 40.619 1.00 42.97 71 GLU A O 1
ATOM 551 N N . TYR A 1 72 ? -34.048 29.689 39.359 1.00 42.81 72 TYR A N 1
ATOM 552 C CA . TYR A 1 72 ? -33.514 30.735 40.244 1.00 42.81 72 TYR A CA 1
ATOM 553 C C . TYR A 1 72 ? -32.030 31.106 40.126 1.00 42.81 72 TYR A C 1
ATOM 555 O O . TYR A 1 72 ? -31.135 30.487 40.694 1.00 42.81 72 TYR A O 1
ATOM 563 N N . GLY A 1 73 ? -31.827 32.311 39.581 1.00 38.50 73 GLY A N 1
ATOM 564 C CA . GLY A 1 73 ? -31.120 33.337 40.348 1.00 38.50 73 GLY A CA 1
ATOM 565 C C . GLY A 1 73 ? -30.018 34.073 39.601 1.00 38.50 73 GLY A C 1
ATOM 566 O O . GLY A 1 73 ? -28.842 33.838 39.850 1.00 38.50 73 GLY A O 1
ATOM 567 N N . ALA A 1 74 ? -30.391 35.038 38.758 1.00 49.16 74 ALA A N 1
ATOM 568 C CA . ALA A 1 74 ? -29.473 36.073 38.296 1.00 49.16 74 ALA A CA 1
ATOM 569 C C . ALA A 1 74 ? -28.919 36.866 39.496 1.00 49.16 74 ALA A C 1
ATOM 571 O O . ALA A 1 74 ? -29.670 37.551 40.193 1.00 49.16 74 ALA A O 1
ATOM 572 N N . ARG A 1 75 ? -27.604 36.793 39.729 1.00 47.44 75 ARG A N 1
ATOM 573 C CA . ARG A 1 75 ? -26.855 37.804 40.485 1.00 47.44 75 ARG A CA 1
ATOM 574 C C . ARG A 1 75 ? -25.554 38.119 39.760 1.00 47.44 75 ARG A C 1
ATOM 576 O O . ARG A 1 75 ? -24.777 37.234 39.419 1.00 47.44 75 ARG A O 1
ATOM 583 N N . GLU A 1 76 ? -25.412 39.404 39.488 1.00 45.06 76 GLU A N 1
ATOM 584 C CA . GLU A 1 76 ? -24.369 40.065 38.719 1.00 45.06 76 GLU A CA 1
ATOM 585 C C . GLU A 1 76 ? -22.968 39.814 39.297 1.00 45.06 76 GLU A C 1
ATOM 587 O O . GLU A 1 76 ? -22.777 39.723 40.510 1.00 45.06 76 GLU A O 1
ATOM 592 N N . ILE A 1 77 ? -21.982 39.717 38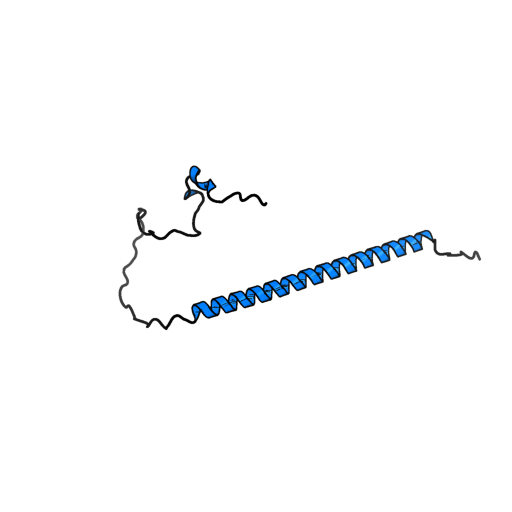.406 1.00 47.06 77 ILE A N 1
ATOM 593 C CA . ILE A 1 77 ? -20.562 39.541 38.720 1.00 47.06 77 ILE A CA 1
ATOM 594 C C . ILE A 1 77 ? -19.923 40.930 38.863 1.00 47.06 77 ILE A C 1
ATOM 596 O O . ILE A 1 77 ? -19.899 41.664 37.873 1.00 47.06 77 ILE A O 1
ATOM 600 N N . PRO A 1 78 ? -19.292 41.279 39.998 1.00 43.59 78 PRO A N 1
ATOM 601 C CA . PRO A 1 78 ? -18.207 42.237 39.995 1.00 43.59 78 PRO A CA 1
ATOM 602 C C . PRO A 1 78 ? -16.853 41.520 40.025 1.00 43.59 78 PRO A C 1
ATOM 604 O O . PRO A 1 78 ? -16.581 40.620 40.818 1.00 43.59 78 PRO A O 1
ATOM 607 N N . SER A 1 79 ? -16.030 41.971 39.089 1.00 49.78 79 SER A N 1
ATOM 608 C CA . SER A 1 79 ? -14.633 41.647 38.828 1.00 49.78 79 SER A CA 1
ATOM 609 C C . SER A 1 79 ? -13.706 41.797 40.048 1.00 49.78 79 SER A C 1
ATOM 611 O O . SER A 1 79 ? -13.890 42.683 40.878 1.00 49.78 79 SER A O 1
ATOM 613 N N . ASN A 1 80 ? -12.640 40.987 40.039 1.00 44.19 80 ASN A N 1
ATOM 614 C CA . ASN A 1 80 ? -11.371 41.124 40.766 1.00 44.19 80 ASN A CA 1
ATOM 615 C C . ASN A 1 80 ? -11.355 40.939 42.295 1.00 44.19 80 ASN A C 1
ATOM 617 O O . ASN A 1 80 ? -11.530 41.883 43.057 1.00 44.19 80 ASN A O 1
ATOM 621 N N . SER A 1 81 ? -10.893 39.765 42.748 1.00 43.12 81 SER A N 1
ATOM 622 C CA . SER A 1 81 ? -9.803 39.692 43.740 1.00 43.12 81 SER A CA 1
ATOM 623 C C . SER A 1 81 ? -9.168 38.296 43.831 1.00 43.12 81 SER A C 1
ATOM 625 O O . SER A 1 81 ? -9.804 37.258 43.679 1.00 43.12 81 SER A O 1
ATOM 627 N N . VAL A 1 82 ? -7.857 38.319 44.049 1.00 49.50 82 VAL A N 1
ATOM 628 C CA . VAL A 1 82 ? -6.900 37.215 44.142 1.00 49.50 82 VAL A CA 1
ATOM 629 C C . VAL A 1 82 ? -7.075 36.409 45.437 1.00 49.50 82 VAL A C 1
ATOM 631 O O . VAL A 1 82 ? -6.939 36.974 46.520 1.00 49.50 82 VAL A O 1
ATOM 634 N N . ARG A 1 83 ? -7.238 35.080 45.342 1.00 42.00 83 ARG A N 1
ATOM 635 C CA . ARG A 1 83 ? -6.566 34.088 46.216 1.00 42.00 83 ARG A CA 1
ATOM 636 C C . ARG A 1 83 ? -6.775 32.657 45.688 1.00 42.00 83 ARG A C 1
ATOM 638 O O . ARG A 1 83 ? -7.908 32.311 45.358 1.00 42.00 83 ARG A O 1
ATOM 645 N N . PRO A 1 84 ? -5.730 31.808 45.641 1.00 45.00 84 PRO A N 1
ATOM 646 C CA . PRO A 1 84 ? -5.893 30.403 45.299 1.00 45.00 84 PRO A CA 1
ATOM 647 C C . PRO A 1 84 ? -6.605 29.707 46.460 1.00 45.00 84 PRO A C 1
ATOM 649 O O . PRO A 1 84 ? -6.186 29.844 47.611 1.00 45.00 84 PRO A O 1
ATOM 652 N N . LYS A 1 85 ? -7.692 28.982 46.177 1.00 46.25 85 LYS A N 1
ATOM 653 C CA . LYS A 1 85 ? -8.277 28.057 47.152 1.00 46.25 85 LYS A CA 1
ATOM 654 C C . LYS A 1 85 ? -7.310 26.878 47.315 1.00 46.25 85 LYS A C 1
ATOM 656 O O . LYS A 1 85 ? -7.053 26.192 46.327 1.00 46.25 85 LYS A O 1
ATOM 661 N N . PRO A 1 86 ? -6.758 26.629 48.513 1.00 58.12 86 PRO A N 1
ATOM 662 C CA . PRO A 1 86 ? -6.130 25.356 48.803 1.00 58.12 86 PRO A CA 1
ATOM 663 C C . PRO A 1 86 ? -7.242 24.342 49.108 1.00 58.12 86 PRO A C 1
ATOM 665 O O . PRO A 1 86 ? -8.200 24.674 49.804 1.00 58.12 86 PRO A O 1
ATOM 668 N N . ASN A 1 87 ? 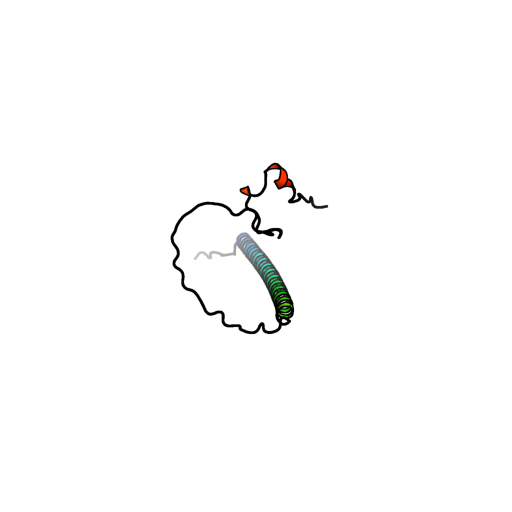-7.067 23.106 48.647 1.00 55.44 87 ASN A N 1
ATOM 669 C CA . ASN A 1 87 ? -7.855 21.927 49.034 1.00 55.44 87 ASN A CA 1
ATOM 670 C C . ASN A 1 87 ? -9.228 21.723 48.379 1.00 55.44 87 ASN A C 1
ATOM 672 O O . ASN A 1 87 ? -10.184 21.408 49.074 1.00 55.44 87 ASN A O 1
ATOM 676 N N . ASP A 1 88 ? -9.296 21.743 47.053 1.00 54.09 88 ASP A N 1
ATOM 677 C CA . ASP A 1 88 ? -10.283 20.925 46.341 1.00 54.09 88 ASP A CA 1
ATOM 678 C C . ASP A 1 88 ? -9.534 20.157 45.258 1.00 54.09 88 ASP A C 1
ATOM 680 O O . ASP A 1 88 ? -9.338 20.684 44.176 1.00 54.09 88 ASP A O 1
ATOM 684 N N . ASP A 1 89 ? -8.987 18.990 45.621 1.00 56.56 89 ASP A N 1
ATOM 685 C CA . ASP A 1 89 ? -8.713 17.846 44.734 1.00 56.56 89 ASP A CA 1
ATOM 686 C C . ASP A 1 89 ? -7.946 16.769 45.533 1.00 56.56 89 ASP A C 1
ATOM 688 O O . ASP A 1 89 ? -6.757 16.528 45.348 1.00 56.56 89 ASP A O 1
ATOM 692 N N . LEU A 1 90 ? -8.645 16.048 46.420 1.00 59.09 90 LEU A N 1
ATOM 693 C CA . LEU A 1 90 ? -8.178 14.741 46.932 1.00 59.09 90 LEU A CA 1
ATOM 694 C C . LEU A 1 90 ? -8.202 13.645 45.844 1.00 59.09 90 LEU A C 1
ATOM 696 O O . LEU A 1 90 ? -7.999 12.465 46.127 1.00 59.09 90 LEU A O 1
ATOM 700 N N . LYS A 1 91 ? -8.483 14.015 44.591 1.00 59.44 91 LYS A N 1
ATOM 701 C CA . LYS A 1 91 ? -8.428 13.131 43.433 1.00 59.44 91 LYS A CA 1
ATOM 702 C C . LYS A 1 91 ? -7.046 13.287 42.802 1.00 59.44 91 LYS A C 1
ATOM 704 O O . LYS A 1 91 ? -6.632 14.420 42.561 1.00 59.44 91 LYS A O 1
ATOM 709 N N . PRO A 1 92 ? -6.324 12.195 42.512 1.00 66.62 92 PRO A N 1
ATOM 710 C CA . PRO A 1 92 ? -5.082 12.316 41.772 1.00 66.62 92 PRO A CA 1
ATOM 711 C C . PRO A 1 92 ? -5.387 12.955 40.410 1.00 66.62 92 PRO A C 1
ATOM 713 O O . PRO A 1 92 ? -6.213 12.445 39.650 1.00 66.62 92 PRO A O 1
ATOM 716 N N . ARG A 1 93 ? -4.752 14.095 40.124 1.00 65.69 93 ARG A N 1
ATOM 717 C CA . ARG A 1 93 ? -4.811 14.754 38.816 1.00 65.69 93 ARG A CA 1
ATOM 718 C C . ARG A 1 93 ? -4.035 13.906 37.818 1.00 65.69 93 ARG A C 1
ATOM 720 O O . ARG A 1 93 ? -2.822 14.010 37.727 1.00 65.69 93 ARG A O 1
ATOM 727 N N . TYR A 1 94 ? -4.704 13.007 37.109 1.00 65.19 94 TYR A N 1
ATOM 728 C CA . TYR A 1 94 ? -4.049 12.215 36.073 1.00 65.19 94 TYR A CA 1
ATOM 729 C C . TYR A 1 94 ? -4.015 13.002 34.761 1.00 65.19 94 TYR A C 1
ATOM 731 O O . TYR A 1 94 ? -5.059 13.218 34.159 1.00 65.19 94 TYR A O 1
ATOM 739 N N . GLY A 1 95 ? -2.817 13.375 34.303 1.00 64.75 95 GLY A N 1
ATOM 740 C CA . GLY A 1 95 ? -2.586 13.862 32.934 1.00 64.75 95 GLY A CA 1
ATOM 741 C C . GLY A 1 95 ? -2.344 15.364 32.775 1.00 64.75 95 GLY A C 1
ATOM 742 O O . GLY A 1 95 ? -1.773 15.750 31.763 1.00 64.75 95 GLY A O 1
ATOM 743 N N . ASP A 1 96 ? -2.663 16.180 33.782 1.00 67.19 96 ASP A N 1
ATOM 744 C CA . ASP A 1 96 ? -2.572 17.649 33.698 1.00 67.19 96 ASP A CA 1
ATOM 745 C C . ASP A 1 96 ? -1.362 18.235 34.450 1.00 67.19 96 ASP A C 1
ATOM 747 O O . ASP A 1 96 ? -1.410 19.369 34.918 1.00 67.19 96 ASP A O 1
ATOM 751 N N . TYR A 1 97 ? -0.283 17.462 34.620 1.00 69.56 97 TYR A N 1
ATOM 752 C CA . TYR A 1 97 ? 0.927 17.961 35.281 1.00 69.56 97 TYR A CA 1
ATOM 753 C C . TYR A 1 97 ? 1.737 18.831 34.324 1.00 69.56 97 TYR A C 1
ATOM 755 O O . TYR A 1 97 ? 2.226 18.338 33.303 1.00 69.56 97 TYR A O 1
ATOM 763 N N . SER A 1 98 ? 1.940 20.096 34.679 1.00 72.56 98 SER A N 1
ATOM 764 C CA . SER A 1 98 ? 2.960 20.911 34.035 1.00 72.56 98 SER A CA 1
ATOM 765 C C . SER A 1 98 ? 4.334 20.635 34.676 1.00 72.56 98 SER A C 1
ATOM 767 O O . SER A 1 98 ? 4.413 20.191 35.827 1.00 72.56 98 SER A O 1
ATOM 769 N N . PRO A 1 99 ? 5.456 20.843 33.966 1.00 66.56 99 PRO A N 1
ATOM 770 C CA . PRO A 1 99 ? 6.794 20.665 34.537 1.00 66.56 99 PRO A CA 1
ATOM 771 C C . PRO A 1 99 ? 7.049 21.500 35.803 1.00 66.56 99 PRO A C 1
ATOM 773 O O . PRO A 1 99 ? 7.862 21.112 36.637 1.00 66.56 99 PRO A O 1
ATOM 776 N N . GLU A 1 100 ? 6.344 22.620 35.966 1.00 75.19 100 GLU A N 1
ATOM 777 C CA . GLU A 1 100 ? 6.398 23.485 37.147 1.00 75.19 100 GLU A CA 1
ATOM 778 C C . GLU A 1 100 ? 5.707 22.864 38.378 1.00 75.19 100 GLU A C 1
ATOM 780 O O . GLU A 1 100 ? 6.070 23.196 39.508 1.00 75.19 100 GLU A O 1
ATOM 785 N N . ASP A 1 101 ? 4.765 21.932 38.176 1.00 69.25 101 ASP A N 1
ATOM 786 C CA . ASP A 1 101 ? 4.030 21.233 39.243 1.00 69.25 101 ASP A CA 1
ATOM 787 C C . ASP A 1 101 ? 4.858 20.125 39.916 1.00 69.25 101 ASP A C 1
ATOM 789 O O . ASP A 1 101 ? 4.506 19.627 40.992 1.00 69.25 101 ASP A O 1
ATOM 793 N N . VAL A 1 102 ? 5.965 19.711 39.290 1.00 67.19 102 VAL A N 1
ATOM 794 C CA . VAL A 1 102 ? 6.820 18.628 39.781 1.00 67.19 102 VAL A CA 1
ATOM 795 C C . VAL A 1 102 ? 8.148 19.212 40.267 1.00 67.19 102 VAL A C 1
ATOM 797 O O . VAL A 1 102 ? 8.950 19.682 39.461 1.00 67.19 102 VAL A O 1
ATOM 800 N N . PRO A 1 103 ? 8.460 19.139 41.576 1.00 68.62 103 PRO A N 1
ATOM 801 C CA . PRO A 1 103 ? 9.780 19.507 42.071 1.00 68.62 103 PRO A CA 1
ATOM 802 C C . PRO A 1 103 ? 10.846 18.711 41.314 1.00 68.62 103 PRO A C 1
ATOM 804 O O . PRO A 1 103 ? 10.737 17.489 41.227 1.00 68.62 103 PRO A O 1
ATOM 807 N N . ILE A 1 104 ? 11.890 19.374 40.810 1.00 59.34 104 ILE A N 1
ATOM 808 C CA . ILE A 1 104 ? 12.926 18.781 39.937 1.00 59.34 104 ILE A CA 1
ATOM 809 C C . ILE A 1 104 ? 13.503 17.457 40.470 1.00 59.34 104 ILE A C 1
ATOM 811 O O . ILE A 1 104 ? 13.785 16.541 39.700 1.00 59.34 104 ILE A O 1
ATOM 815 N N . GLY A 1 105 ? 13.590 17.298 41.794 1.00 60.97 105 GLY A N 1
ATOM 816 C CA . GLY A 1 105 ? 14.031 16.052 42.433 1.00 60.97 105 GLY A CA 1
ATOM 817 C C . GLY A 1 105 ? 13.100 14.840 42.247 1.00 60.97 105 GLY A C 1
ATOM 818 O O . GLY A 1 105 ? 13.504 13.725 42.562 1.00 60.97 105 GLY A O 1
ATOM 819 N N . LYS A 1 106 ? 11.871 15.021 41.748 1.00 64.12 106 LYS A N 1
ATOM 820 C CA . LYS A 1 106 ? 10.850 13.972 41.555 1.00 64.12 106 LYS A CA 1
ATOM 821 C C . LYS A 1 106 ? 10.566 13.629 40.086 1.00 64.12 106 LYS A C 1
ATOM 823 O O . LYS A 1 106 ? 9.774 12.727 39.829 1.00 64.12 106 LYS A O 1
ATOM 828 N N . ILE A 1 107 ? 11.248 14.270 39.131 1.00 59.03 107 ILE A N 1
ATOM 829 C CA . ILE A 1 107 ? 11.080 14.030 37.681 1.00 59.03 107 ILE A CA 1
ATOM 830 C C . ILE A 1 107 ? 11.486 12.591 37.276 1.00 59.03 107 ILE A C 1
ATOM 832 O O . ILE A 1 107 ? 11.024 12.061 36.269 1.00 59.03 107 ILE A O 1
ATOM 836 N N . PHE A 1 108 ? 12.290 11.898 38.090 1.00 57.53 108 PHE A N 1
ATOM 837 C CA . PHE A 1 108 ? 12.869 10.586 37.762 1.00 57.53 108 PHE A CA 1
ATOM 838 C C . PHE A 1 108 ? 11.915 9.375 37.841 1.00 57.53 108 PHE A C 1
ATOM 840 O O . PHE A 1 108 ? 12.363 8.246 37.648 1.00 57.53 108 PHE A O 1
ATOM 847 N N . TYR A 1 109 ? 10.614 9.563 38.095 1.00 58.03 109 TYR A N 1
ATOM 848 C CA . TYR A 1 109 ? 9.643 8.455 38.143 1.00 58.03 109 TYR A CA 1
ATOM 849 C C . TYR A 1 109 ? 9.024 8.067 36.789 1.00 58.03 109 TYR A C 1
ATOM 851 O O . TYR A 1 109 ? 8.193 7.161 36.737 1.00 58.03 109 TYR A O 1
ATOM 859 N N . PHE A 1 110 ? 9.458 8.670 35.680 1.00 57.75 110 PHE A N 1
ATOM 860 C CA . PHE A 1 110 ? 9.134 8.180 34.338 1.00 57.75 110 PHE A CA 1
ATOM 861 C C . PHE A 1 110 ? 10.304 7.336 33.828 1.00 57.75 110 PHE A C 1
ATOM 863 O O . PHE A 1 110 ? 11.333 7.832 33.380 1.00 57.75 110 PHE A O 1
ATOM 870 N N . GLY A 1 111 ? 10.173 6.026 34.041 1.00 49.97 111 GLY A N 1
ATOM 871 C CA . GLY A 1 111 ? 11.256 5.057 33.961 1.00 49.97 111 GLY A CA 1
ATOM 872 C C . GLY A 1 111 ? 11.983 4.985 32.617 1.00 49.97 111 GLY A C 1
ATOM 873 O O . GLY A 1 111 ? 11.397 4.680 31.581 1.00 49.97 111 GLY A O 1
ATOM 874 N N . ASN A 1 112 ? 13.310 5.083 32.691 1.00 59.69 112 ASN A N 1
ATOM 875 C CA . ASN A 1 112 ? 14.227 4.500 31.715 1.00 59.69 112 ASN A CA 1
ATOM 876 C C . ASN A 1 112 ? 14.151 2.965 31.799 1.00 59.69 112 ASN A C 1
ATOM 878 O O . ASN A 1 112 ? 14.978 2.325 32.453 1.00 59.69 112 ASN A O 1
ATOM 882 N N . LYS A 1 113 ? 13.161 2.340 31.154 1.00 59.75 113 LYS A N 1
ATOM 883 C CA . LYS A 1 113 ? 13.202 0.889 30.926 1.00 59.75 113 LYS A CA 1
ATOM 884 C C . LYS A 1 113 ? 14.138 0.610 29.749 1.00 59.75 113 LYS A C 1
ATOM 886 O O . LYS A 1 113 ? 13.793 0.880 28.604 1.00 59.75 113 LYS A O 1
ATOM 891 N N . LYS A 1 114 ? 15.330 0.072 30.031 1.00 54.47 114 LYS A N 1
ATOM 892 C CA . LYS A 1 114 ? 16.198 -0.512 28.995 1.00 54.47 114 LYS A CA 1
ATOM 893 C C . LYS A 1 114 ? 15.519 -1.762 28.409 1.00 54.47 114 LYS A C 1
ATOM 895 O O . LYS A 1 114 ? 14.974 -2.544 29.193 1.00 54.47 114 LYS A O 1
ATOM 900 N N . PRO A 1 115 ? 15.556 -1.978 27.084 1.00 64.56 115 PRO A N 1
ATOM 901 C CA . PRO A 1 115 ? 15.098 -3.229 26.490 1.00 64.56 115 PRO A CA 1
ATOM 902 C C . PRO A 1 115 ? 16.043 -4.374 26.898 1.00 64.56 115 PRO A C 1
ATOM 904 O O . PRO A 1 115 ? 17.259 -4.179 26.951 1.00 64.56 115 PRO A O 1
ATOM 907 N N . ARG A 1 116 ? 15.470 -5.532 27.242 1.00 48.84 116 ARG A N 1
ATOM 908 C CA . ARG A 1 116 ? 16.184 -6.816 27.316 1.00 48.84 116 ARG A CA 1
ATOM 909 C C . ARG A 1 116 ? 16.182 -7.468 25.944 1.00 48.84 116 ARG A C 1
ATOM 911 O O . ARG A 1 116 ? 15.158 -7.295 25.247 1.00 48.84 116 ARG A O 1
#

pLDDT: mean 71.9, std 20.66, range [38.5, 98.38]

Foldseek 3Di:
DDDDPPDPDVVVVVVVVVVVVVVVVVVVVVVVVVVVVVVVVVVVVVVVVVVVVVVVVVPVPDDDDDDDDDDDDDDDDDDDDDDDDPDDPPDPPPPPDDPVNDDPVRPCPPDPDDDD